Protein AF-A0A7D8DCU7-F1 (afdb_monomer_lite)

Foldseek 3Di:
DPPDDPVVCLVVCVVPVVPPDDLVRLLCCDCPVVNLPAADEAEDAPCRNVPVVVSNCVNVVNSYHYDYD

Structure (mmCIF, N/CA/C/O backbone):
data_AF-A0A7D8DCU7-F1
#
_entry.id   AF-A0A7D8DCU7-F1
#
loop_
_atom_site.group_PDB
_atom_site.id
_atom_site.type_symbol
_atom_site.label_atom_id
_atom_site.label_alt_id
_atom_site.label_comp_id
_atom_site.label_asym_id
_atom_site.label_entity_id
_atom_site.label_seq_id
_atom_site.pdbx_PDB_ins_code
_atom_site.Cartn_x
_atom_site.Cartn_y
_atom_site.Cartn_z
_atom_site.occupancy
_atom_site.B_iso_or_equiv
_atom_site.auth_seq_id
_atom_site.auth_comp_id
_atom_site.auth_asym_id
_atom_site.auth_atom_id
_atom_site.pdbx_PDB_model_num
ATOM 1 N N . MET A 1 1 ? -3.138 -11.832 -32.927 1.00 51.72 1 MET A N 1
ATOM 2 C CA . MET A 1 1 ? -2.879 -11.154 -31.640 1.00 51.72 1 MET A CA 1
ATOM 3 C C . MET A 1 1 ? -1.457 -11.481 -31.254 1.00 51.72 1 MET A C 1
ATOM 5 O O . MET A 1 1 ? -1.146 -12.662 -31.173 1.00 51.72 1 MET A O 1
ATOM 9 N N . GLU A 1 2 ? -0.597 -10.479 -31.089 1.00 63.88 2 GLU A N 1
ATOM 10 C CA . GLU A 1 2 ? 0.712 -10.724 -30.481 1.00 63.88 2 GLU A CA 1
ATOM 11 C C . GLU A 1 2 ? 0.515 -11.258 -29.060 1.00 63.88 2 GLU A C 1
ATOM 13 O O . GLU A 1 2 ? -0.348 -10.785 -28.316 1.00 63.88 2 GLU A O 1
ATOM 18 N N . THR A 1 3 ? 1.282 -12.279 -28.693 1.00 68.56 3 THR A N 1
ATOM 19 C CA . THR A 1 3 ? 1.271 -12.846 -27.346 1.00 68.56 3 THR A CA 1
ATOM 20 C C . THR A 1 3 ? 1.968 -11.868 -26.405 1.00 68.56 3 THR A C 1
ATOM 22 O O . THR A 1 3 ? 3.193 -11.857 -26.301 1.00 68.56 3 THR A O 1
ATOM 25 N N . TYR A 1 4 ? 1.193 -11.007 -25.748 1.00 76.38 4 TYR A N 1
ATOM 26 C CA . TYR A 1 4 ? 1.716 -10.075 -24.754 1.00 76.38 4 TYR A CA 1
ATOM 27 C C . TYR A 1 4 ? 2.089 -10.835 -23.472 1.00 76.38 4 TYR A C 1
ATOM 29 O O . TYR A 1 4 ? 1.218 -11.208 -22.683 1.00 76.38 4 TYR A O 1
ATOM 37 N N . ASP A 1 5 ? 3.383 -11.086 -23.266 1.00 79.00 5 ASP A N 1
ATOM 38 C CA . ASP A 1 5 ? 3.881 -11.725 -22.046 1.00 79.00 5 ASP A CA 1
ATOM 39 C C . ASP A 1 5 ? 4.045 -10.703 -20.912 1.00 79.00 5 ASP A C 1
ATOM 41 O O . ASP A 1 5 ? 4.996 -9.915 -20.876 1.00 79.00 5 ASP A O 1
ATOM 45 N N . TRP A 1 6 ? 3.130 -10.751 -19.944 1.00 75.62 6 TRP A N 1
ATOM 46 C CA . TRP A 1 6 ? 3.198 -9.944 -18.726 1.00 75.62 6 TRP A CA 1
ATOM 47 C C . TRP A 1 6 ? 4.423 -10.260 -17.857 1.00 75.62 6 TRP A C 1
ATOM 49 O O . TRP A 1 6 ? 4.875 -9.377 -17.121 1.00 75.62 6 TRP A O 1
ATOM 59 N N . ASN A 1 7 ? 4.996 -11.466 -17.946 1.00 76.25 7 ASN A N 1
ATOM 60 C CA . ASN A 1 7 ? 6.164 -11.832 -17.138 1.00 76.25 7 ASN A CA 1
ATOM 61 C C . ASN A 1 7 ? 7.402 -11.016 -17.532 1.00 76.25 7 ASN A C 1
ATOM 63 O O . ASN A 1 7 ? 8.164 -10.600 -16.656 1.00 76.25 7 ASN A O 1
ATOM 67 N N . SER A 1 8 ? 7.544 -10.674 -18.817 1.00 82.12 8 SER A N 1
ATOM 68 C CA . SER A 1 8 ? 8.600 -9.777 -19.314 1.00 82.12 8 S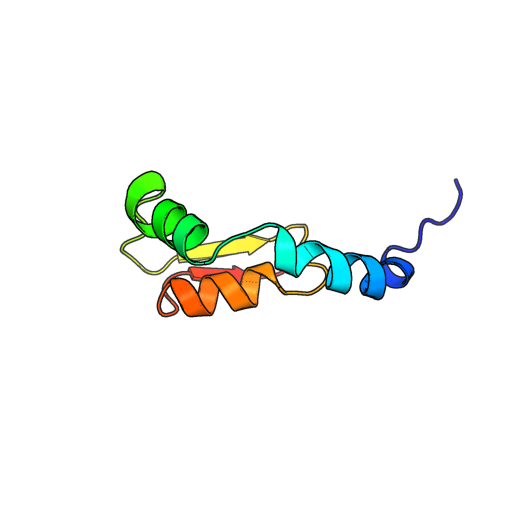ER A CA 1
ATOM 69 C C . SER A 1 8 ? 8.600 -8.380 -18.666 1.00 82.12 8 SER A C 1
ATOM 71 O O . SER A 1 8 ? 9.614 -7.680 -18.687 1.00 82.12 8 SER A O 1
ATOM 73 N N . LYS A 1 9 ? 7.483 -7.955 -18.054 1.00 83.19 9 LYS A N 1
ATOM 74 C CA . LYS A 1 9 ? 7.328 -6.631 -17.427 1.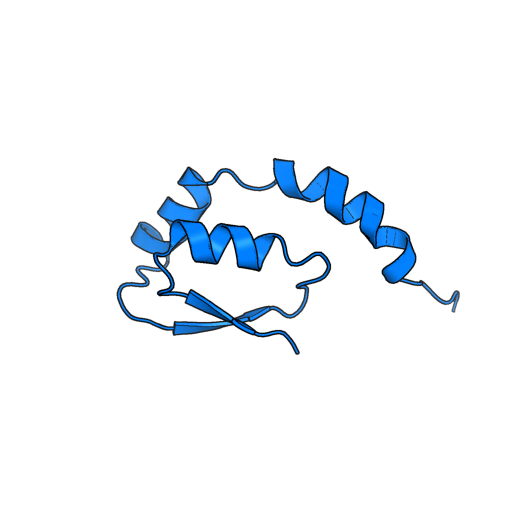00 83.19 9 LYS A CA 1
ATOM 75 C C . LYS A 1 9 ? 7.645 -6.612 -15.933 1.00 83.19 9 LYS A C 1
ATOM 77 O O . LYS A 1 9 ? 7.531 -5.556 -15.314 1.00 83.19 9 LYS A O 1
ATOM 82 N N . LEU A 1 10 ? 8.089 -7.727 -15.346 1.00 82.25 10 LEU A N 1
ATOM 83 C CA . LEU A 1 10 ? 8.385 -7.812 -13.911 1.00 82.25 10 LEU A CA 1
ATOM 84 C C . LEU A 1 10 ? 9.383 -6.737 -13.449 1.00 82.25 10 LEU A C 1
ATOM 86 O O . LEU A 1 10 ? 9.145 -6.063 -12.450 1.00 82.25 10 LEU A O 1
ATOM 90 N N . THR A 1 11 ? 10.473 -6.544 -14.194 1.00 81.88 11 THR A N 1
ATOM 91 C CA . THR A 1 11 ? 11.504 -5.536 -13.886 1.00 81.88 11 THR A CA 1
ATOM 92 C C . THR A 1 11 ? 10.974 -4.110 -14.015 1.00 81.88 11 THR A C 1
ATOM 94 O O . THR A 1 11 ? 11.273 -3.261 -13.183 1.00 81.88 11 THR A O 1
ATOM 97 N N . TYR A 1 12 ? 10.127 -3.846 -15.011 1.00 82.06 12 TYR A N 1
ATOM 98 C CA . TYR A 1 12 ? 9.469 -2.548 -15.154 1.00 82.06 12 TYR A CA 1
ATOM 99 C C . TYR A 1 12 ? 8.538 -2.256 -13.967 1.00 82.06 12 TYR A C 1
ATOM 101 O O . TYR A 1 12 ? 8.593 -1.173 -13.385 1.00 82.06 12 TYR A O 1
ATOM 109 N N . LEU A 1 13 ? 7.730 -3.240 -13.558 1.00 78.69 13 LEU A N 1
ATOM 110 C CA . LEU A 1 13 ? 6.800 -3.109 -12.434 1.00 78.69 13 LEU A CA 1
ATOM 111 C C . LEU A 1 13 ? 7.529 -2.901 -11.101 1.00 78.69 13 LEU A C 1
ATOM 113 O O . LEU A 1 13 ? 7.079 -2.091 -10.298 1.00 78.69 13 LEU A O 1
ATOM 117 N N . LYS A 1 14 ? 8.657 -3.591 -10.885 1.00 78.44 14 LYS A N 1
ATOM 118 C CA . LYS A 1 14 ? 9.555 -3.375 -9.739 1.00 78.44 14 LYS A CA 1
ATOM 119 C C . LYS A 1 14 ? 10.001 -1.920 -9.632 1.00 78.44 14 LYS A C 1
ATOM 121 O O . LYS A 1 14 ? 9.791 -1.285 -8.611 1.00 78.44 14 LYS A O 1
ATOM 126 N N . ASN A 1 15 ? 10.583 -1.405 -10.712 1.00 80.44 15 ASN A N 1
ATOM 127 C CA . ASN A 1 15 ? 11.270 -0.114 -10.697 1.00 80.44 15 ASN A CA 1
ATOM 128 C C . ASN A 1 15 ? 10.313 1.078 -10.629 1.00 80.44 15 ASN A C 1
ATOM 130 O O . ASN A 1 15 ? 10.717 2.172 -10.253 1.00 80.44 15 ASN A O 1
ATOM 134 N N . THR A 1 16 ? 9.062 0.884 -11.039 1.00 75.38 16 THR A N 1
ATOM 135 C CA . THR A 1 16 ? 8.071 1.958 -11.078 1.00 75.38 16 THR A CA 1
ATOM 136 C C . THR A 1 16 ? 7.236 2.005 -9.804 1.00 75.38 16 THR A C 1
ATOM 138 O O . THR A 1 16 ? 7.020 3.098 -9.299 1.00 75.38 16 THR A O 1
ATOM 141 N N . ARG A 1 17 ? 6.810 0.863 -9.237 1.00 73.69 17 ARG A N 1
ATOM 142 C CA . ARG A 1 17 ? 5.788 0.826 -8.167 1.00 73.69 17 ARG A CA 1
ATOM 143 C C . ARG A 1 17 ? 6.219 1.371 -6.804 1.00 73.69 17 ARG A C 1
ATOM 145 O O . ARG A 1 17 ? 5.337 1.840 -6.089 1.00 73.69 17 ARG A O 1
ATOM 152 N N . ASP A 1 18 ? 7.509 1.382 -6.469 1.00 69.31 18 ASP A N 1
ATOM 153 C CA . ASP A 1 18 ? 7.988 1.941 -5.190 1.00 69.31 18 ASP A CA 1
ATOM 154 C C . ASP A 1 18 ? 7.729 3.454 -5.069 1.00 69.31 18 ASP A C 1
ATOM 156 O O . ASP A 1 18 ? 7.640 3.982 -3.967 1.00 69.31 18 ASP A O 1
ATOM 160 N N . LEU A 1 19 ? 7.542 4.152 -6.195 1.00 69.31 19 LEU A N 1
ATOM 161 C CA . LEU A 1 19 ? 7.313 5.600 -6.231 1.00 69.31 19 LEU A CA 1
ATOM 162 C C . LEU A 1 19 ? 5.826 5.998 -6.249 1.00 69.31 19 LEU A C 1
ATOM 164 O O . LEU A 1 19 ? 5.518 7.187 -6.224 1.00 69.31 19 LEU A O 1
ATOM 168 N N . TYR A 1 20 ? 4.892 5.042 -6.333 1.00 70.25 20 TYR A N 1
ATOM 169 C CA . TYR A 1 20 ? 3.466 5.353 -6.546 1.00 70.25 20 TYR A CA 1
ATOM 170 C C . TYR A 1 20 ? 2.721 5.700 -5.263 1.00 70.25 20 TYR A C 1
ATOM 172 O O . TYR A 1 20 ? 1.708 6.399 -5.316 1.00 70.25 20 TYR A O 1
ATOM 180 N N . TYR A 1 21 ? 3.177 5.186 -4.123 1.00 74.19 21 TYR A N 1
ATOM 181 C CA . TYR A 1 21 ? 2.448 5.292 -2.868 1.00 74.19 21 TYR A CA 1
ATOM 182 C C . TYR A 1 21 ? 3.390 5.690 -1.747 1.00 74.19 21 TYR A C 1
ATOM 184 O O . TYR A 1 21 ? 4.411 5.045 -1.538 1.00 74.19 21 TYR A O 1
ATOM 192 N N . ASN A 1 22 ? 3.001 6.724 -1.007 1.00 82.25 22 ASN A N 1
ATOM 193 C CA . ASN A 1 22 ? 3.614 7.032 0.272 1.00 82.25 22 ASN A CA 1
ATOM 194 C C . ASN A 1 22 ? 2.932 6.204 1.374 1.00 82.25 22 ASN A C 1
ATOM 196 O O . ASN A 1 22 ? 1.712 5.988 1.339 1.00 82.25 22 ASN A O 1
ATOM 200 N N . ASP A 1 23 ? 3.708 5.734 2.346 1.00 83.81 23 ASP A N 1
ATOM 201 C CA . ASP A 1 23 ? 3.206 4.864 3.415 1.00 83.81 23 ASP A CA 1
ATOM 202 C C . ASP A 1 23 ? 2.159 5.579 4.285 1.00 83.81 23 ASP A C 1
ATOM 204 O O . ASP A 1 23 ? 1.162 4.984 4.711 1.00 83.81 23 ASP A O 1
ATOM 208 N N . ASP A 1 24 ? 2.338 6.884 4.501 1.00 87.38 24 ASP A N 1
ATOM 209 C CA . ASP A 1 24 ? 1.392 7.732 5.229 1.00 87.38 24 ASP A CA 1
ATOM 210 C C . ASP A 1 24 ? 0.040 7.857 4.504 1.00 87.38 24 ASP A C 1
ATOM 212 O O . ASP A 1 24 ? -1.014 7.796 5.140 1.00 87.38 24 ASP A O 1
ATOM 216 N N . TYR A 1 25 ? 0.052 7.940 3.175 1.00 87.50 25 TYR A N 1
ATOM 217 C CA . TYR A 1 25 ? -1.129 8.067 2.339 1.00 87.50 25 TYR A CA 1
ATOM 218 C C . TYR A 1 25 ? -1.948 6.780 2.376 1.00 87.50 25 TYR A C 1
ATOM 220 O O . TYR A 1 25 ? -3.166 6.814 2.567 1.00 87.50 25 TYR A O 1
ATOM 228 N N . VAL A 1 26 ? -1.285 5.626 2.291 1.00 86.50 26 VAL A N 1
ATOM 229 C CA . VAL A 1 26 ? -1.954 4.326 2.431 1.00 86.50 26 VAL A CA 1
ATOM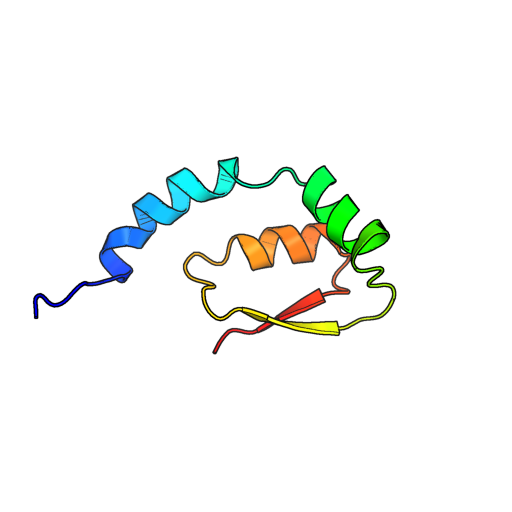 230 C C . VAL A 1 26 ? -2.513 4.154 3.850 1.00 86.50 26 VAL A C 1
ATOM 232 O O . VAL A 1 26 ? -3.636 3.671 4.010 1.00 86.50 26 VAL A O 1
ATOM 235 N N . SER A 1 27 ? -1.796 4.608 4.882 1.00 87.94 27 SER A N 1
ATOM 236 C CA . SER A 1 27 ? -2.297 4.602 6.265 1.00 87.94 27 SER A CA 1
ATOM 237 C C . SER A 1 27 ? -3.533 5.491 6.443 1.00 87.94 27 SER A C 1
ATOM 239 O O . SER A 1 27 ? -4.514 5.076 7.071 1.00 87.94 27 SER A O 1
ATOM 241 N N . PHE A 1 28 ? -3.524 6.686 5.850 1.00 91.19 28 PHE A N 1
ATOM 242 C CA . PHE A 1 28 ? -4.663 7.601 5.833 1.00 91.19 28 PHE A CA 1
ATOM 243 C C . PHE A 1 28 ? -5.881 6.968 5.152 1.00 91.19 28 PHE A C 1
ATOM 245 O O . PHE A 1 28 ? -6.982 6.989 5.712 1.00 91.19 28 PHE A O 1
ATOM 252 N N . LEU A 1 29 ? -5.691 6.338 3.988 1.00 90.94 29 LEU A N 1
ATOM 253 C CA . LEU A 1 29 ? -6.769 5.644 3.287 1.00 90.94 29 LEU A CA 1
ATOM 254 C C . LEU A 1 29 ? -7.371 4.530 4.148 1.00 90.94 29 LEU A C 1
ATOM 256 O O . LEU A 1 29 ? -8.587 4.480 4.319 1.00 90.94 29 LEU A O 1
ATOM 260 N N . VAL A 1 30 ? -6.543 3.675 4.749 1.00 89.50 30 VAL A N 1
ATOM 261 C CA . VAL A 1 30 ? -7.034 2.545 5.551 1.00 89.50 30 VAL A CA 1
ATOM 262 C C . VAL A 1 30 ? -7.780 3.008 6.802 1.00 89.50 30 VAL A C 1
ATOM 264 O O . VAL A 1 30 ? -8.863 2.495 7.102 1.00 89.50 30 VAL A O 1
ATOM 267 N N . ASN A 1 31 ? -7.198 3.938 7.560 1.00 90.50 31 ASN A N 1
ATOM 268 C CA . ASN A 1 31 ? -7.700 4.281 8.890 1.00 90.50 31 ASN A CA 1
ATOM 269 C C . ASN A 1 31 ? -8.792 5.355 8.846 1.00 90.50 31 ASN A C 1
ATOM 271 O O . ASN A 1 31 ? -9.762 5.265 9.599 1.00 90.50 31 ASN A O 1
ATOM 275 N N . THR A 1 32 ? -8.660 6.340 7.959 1.00 93.69 32 THR A N 1
ATOM 276 C CA . THR A 1 32 ? -9.548 7.509 7.929 1.00 93.69 32 THR A CA 1
ATOM 277 C C . THR A 1 32 ? -10.643 7.361 6.883 1.00 93.69 32 THR A C 1
ATOM 279 O O . THR A 1 32 ? -11.806 7.622 7.184 1.00 93.69 32 THR A O 1
ATOM 282 N N . VAL A 1 33 ? -10.294 6.914 5.672 1.00 95.25 33 VAL A N 1
ATOM 283 C CA . VAL A 1 33 ? -11.245 6.857 4.549 1.00 95.25 33 VAL A CA 1
ATOM 284 C C . VAL A 1 33 ? -12.047 5.557 4.567 1.00 95.25 33 VAL A C 1
ATOM 286 O O . VAL A 1 33 ? -13.272 5.585 4.636 1.00 95.25 33 VAL A O 1
ATOM 289 N N . TRP A 1 34 ? -11.372 4.408 4.556 1.00 92.62 34 TRP A N 1
ATOM 290 C CA . TRP A 1 34 ? -12.015 3.088 4.551 1.00 92.62 34 TRP A CA 1
ATOM 291 C C . TRP A 1 34 ? -12.420 2.618 5.947 1.00 92.62 34 TRP A C 1
ATOM 293 O O . TRP A 1 34 ? -13.281 1.750 6.078 1.00 92.62 34 TRP A O 1
ATOM 303 N N . ARG A 1 35 ? -11.810 3.195 6.992 1.00 92.81 35 ARG A N 1
ATOM 304 C CA . ARG A 1 35 ? -12.109 2.934 8.411 1.00 92.81 35 ARG A CA 1
ATOM 305 C C . ARG A 1 35 ? -12.065 1.440 8.752 1.00 92.81 35 ARG A C 1
ATOM 307 O O . ARG A 1 35 ? -12.899 0.925 9.502 1.00 92.81 35 ARG A O 1
ATOM 314 N N . ILE A 1 36 ? -11.064 0.737 8.220 1.00 89.81 36 ILE A N 1
ATOM 315 C CA . ILE A 1 36 ? -10.869 -0.699 8.453 1.00 89.81 36 ILE A CA 1
ATOM 316 C C . ILE A 1 36 ? -10.305 -0.895 9.864 1.00 89.81 36 ILE A C 1
ATOM 318 O O . ILE A 1 36 ? -9.100 -0.851 10.112 1.00 89.81 36 ILE A O 1
ATOM 322 N N . THR A 1 37 ? -11.202 -1.094 10.823 1.00 88.12 37 THR A N 1
ATOM 323 C CA . THR A 1 37 ? -10.864 -1.276 12.244 1.00 88.12 37 THR A CA 1
ATOM 324 C C . THR A 1 37 ? -10.777 -2.744 12.654 1.00 88.12 37 THR A C 1
ATOM 326 O O . THR A 1 37 ? -10.074 -3.070 13.608 1.00 88.12 37 THR A O 1
ATOM 329 N N . LYS A 1 38 ? -11.436 -3.641 11.913 1.00 90.06 38 LYS A N 1
ATOM 330 C CA . LYS A 1 38 ? -11.439 -5.092 12.143 1.00 90.06 38 LYS A CA 1
ATOM 331 C C . LYS A 1 38 ? -10.667 -5.827 11.042 1.00 90.06 38 LYS A C 1
ATOM 333 O O . LYS A 1 38 ? -10.503 -5.268 9.958 1.00 90.06 38 LYS A O 1
ATOM 338 N N . PRO A 1 39 ? -10.204 -7.065 11.291 1.00 91.31 39 PRO A N 1
ATOM 339 C CA . PRO A 1 39 ? -9.550 -7.859 10.263 1.00 91.31 39 PRO A CA 1
ATOM 340 C C . PRO A 1 39 ? -10.462 -8.123 9.056 1.00 91.31 39 PRO A C 1
ATOM 342 O O . PRO A 1 39 ? -11.616 -8.511 9.236 1.00 91.31 39 PRO A O 1
ATOM 345 N N . VAL A 1 40 ? -9.943 -7.941 7.840 1.00 90.62 40 VAL A N 1
ATOM 346 C CA . VAL A 1 40 ? -10.666 -8.142 6.574 1.00 90.62 40 VAL A CA 1
ATOM 347 C C . VAL A 1 40 ? -9.826 -8.910 5.554 1.00 90.62 40 VAL A C 1
ATOM 349 O O . VAL A 1 40 ? -8.592 -8.861 5.558 1.00 90.62 40 VAL A O 1
ATOM 352 N N . HIS A 1 41 ? -10.519 -9.612 4.659 1.00 89.38 41 HIS A N 1
ATOM 353 C CA . HIS A 1 41 ? -9.936 -10.350 3.543 1.00 89.38 41 HIS A CA 1
ATOM 354 C C . HIS A 1 41 ? -10.159 -9.557 2.251 1.00 89.38 41 HIS A C 1
ATOM 356 O O . HIS A 1 41 ? -11.297 -9.231 1.921 1.00 89.38 41 HIS A O 1
ATOM 362 N N . ILE A 1 42 ? -9.082 -9.241 1.534 1.00 85.00 42 ILE A N 1
ATOM 363 C CA . ILE A 1 42 ? -9.110 -8.498 0.267 1.00 85.00 42 ILE A CA 1
ATOM 364 C C . ILE A 1 42 ? -8.539 -9.389 -0.834 1.00 85.00 42 ILE A C 1
ATOM 366 O O . ILE A 1 42 ? -7.549 -10.087 -0.617 1.00 85.00 42 ILE A O 1
ATOM 370 N N . VAL A 1 43 ? -9.146 -9.357 -2.017 1.00 84.81 43 VAL A N 1
ATOM 371 C CA . VAL A 1 43 ? -8.620 -10.022 -3.215 1.00 84.81 43 VAL A CA 1
ATOM 372 C C . VAL A 1 43 ? -7.998 -8.967 -4.122 1.00 84.81 43 VAL A C 1
ATOM 374 O O . VAL A 1 43 ? -8.636 -7.961 -4.426 1.00 84.81 43 VAL A O 1
ATOM 377 N N . ASP A 1 44 ? -6.752 -9.191 -4.536 1.00 82.00 44 ASP A N 1
ATOM 378 C CA . ASP A 1 44 ? -6.025 -8.323 -5.464 1.00 82.00 44 ASP A CA 1
ATOM 379 C C . ASP A 1 44 ? -5.959 -8.982 -6.851 1.00 82.00 44 ASP A C 1
ATOM 381 O O . ASP A 1 44 ? -5.195 -9.926 -7.075 1.00 82.00 44 ASP A O 1
ATOM 385 N N . TYR A 1 45 ? -6.764 -8.461 -7.782 1.00 78.56 45 TYR A N 1
ATOM 386 C CA . TYR A 1 45 ? -6.859 -8.912 -9.178 1.00 78.56 45 TYR A CA 1
ATOM 387 C C . TYR A 1 45 ? -5.764 -8.324 -10.093 1.00 78.56 45 TYR A C 1
ATOM 389 O O . TYR A 1 45 ? -5.914 -8.297 -11.312 1.00 78.56 45 TYR A O 1
ATOM 397 N N . GLY A 1 46 ? -4.653 -7.843 -9.530 1.00 74.44 46 GLY A N 1
ATOM 398 C 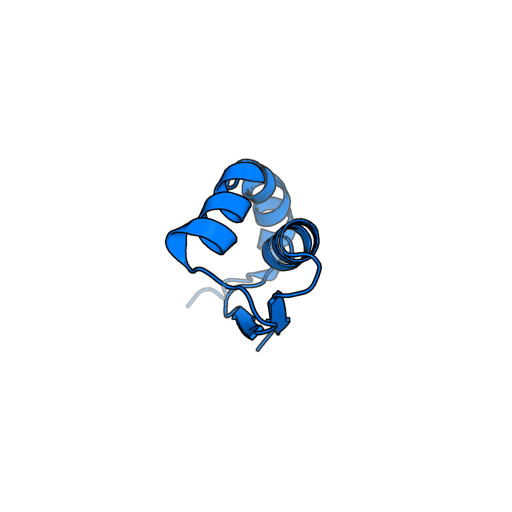CA . GLY A 1 46 ? -3.526 -7.287 -10.285 1.00 74.44 46 GLY A CA 1
ATOM 399 C C . GLY A 1 46 ? -2.190 -7.421 -9.557 1.00 74.44 46 GLY A C 1
ATOM 400 O O . GLY A 1 46 ? -1.266 -6.637 -9.802 1.00 74.44 46 GLY A O 1
ATOM 401 N N . CYS A 1 47 ? -2.071 -8.403 -8.652 1.00 69.62 47 CYS A N 1
ATOM 402 C CA . CYS A 1 47 ? -1.032 -8.382 -7.624 1.00 69.62 47 CYS A CA 1
ATOM 403 C C . CYS A 1 47 ? 0.400 -8.385 -8.173 1.00 69.62 47 CYS A C 1
ATOM 405 O O . CYS A 1 47 ? 1.291 -7.833 -7.524 1.00 69.62 47 CYS A O 1
ATOM 407 N N . GLY A 1 48 ? 0.633 -8.917 -9.382 1.00 71.56 48 GLY A N 1
ATOM 408 C CA . GLY A 1 48 ? 1.913 -8.831 -10.097 1.00 71.56 48 GLY A CA 1
ATOM 409 C C . GLY A 1 48 ? 3.116 -9.079 -9.176 1.00 71.56 48 GLY A C 1
ATOM 410 O O . GLY A 1 48 ? 3.232 -10.147 -8.581 1.00 71.56 48 GLY A O 1
ATOM 411 N N . TYR A 1 49 ? 3.954 -8.049 -9.002 1.00 68.69 49 TYR A N 1
ATOM 412 C CA . TYR A 1 49 ? 5.143 -8.017 -8.135 1.00 68.69 49 TYR A CA 1
ATOM 413 C C . TYR A 1 49 ? 4.863 -7.881 -6.618 1.00 68.69 49 TYR A C 1
ATOM 415 O O . TYR A 1 49 ? 5.694 -7.370 -5.885 1.00 68.69 49 TYR A O 1
ATOM 423 N N . TRP A 1 50 ? 3.693 -8.266 -6.098 1.00 67.31 50 TRP A N 1
ATOM 424 C CA . TRP A 1 50 ? 3.412 -8.412 -4.648 1.00 67.31 50 TRP A CA 1
ATOM 425 C C . TRP A 1 50 ? 3.614 -7.166 -3.746 1.00 67.31 50 TRP A C 1
ATOM 427 O O . TRP A 1 50 ? 3.350 -7.235 -2.546 1.00 67.31 50 TRP A O 1
ATOM 437 N N . LEU A 1 51 ? 4.012 -6.020 -4.310 1.00 69.88 51 LEU A N 1
ATOM 438 C CA . LEU A 1 51 ? 4.397 -4.806 -3.585 1.00 69.88 51 LEU A CA 1
ATOM 439 C C . LEU A 1 51 ? 3.262 -4.252 -2.719 1.00 69.88 51 LEU A C 1
ATOM 441 O O . LEU A 1 51 ? 3.444 -3.985 -1.536 1.00 69.88 51 LEU A O 1
ATOM 445 N N . PHE A 1 52 ? 2.057 -4.176 -3.291 1.00 71.44 52 PHE A N 1
ATOM 446 C CA . PHE A 1 52 ? 0.875 -3.690 -2.584 1.00 71.44 52 PHE A CA 1
ATOM 447 C C . PHE A 1 52 ? 0.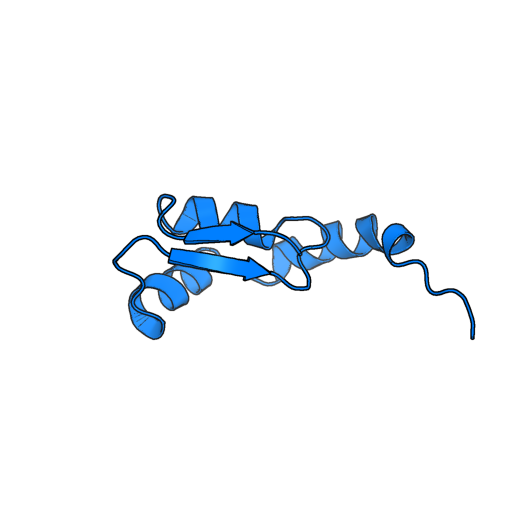583 -4.522 -1.328 1.00 71.44 52 PHE A C 1
ATOM 449 O O . PHE A 1 52 ? 0.286 -3.980 -0.266 1.00 71.44 52 PHE A O 1
ATOM 456 N N . ARG A 1 53 ? 0.753 -5.848 -1.419 1.00 71.31 53 ARG A N 1
ATOM 457 C CA . ARG A 1 53 ? 0.555 -6.762 -0.292 1.00 71.31 53 ARG A CA 1
ATOM 458 C C . ARG A 1 53 ? 1.589 -6.561 0.814 1.00 71.31 53 ARG A C 1
ATOM 460 O O . ARG A 1 53 ? 1.225 -6.705 1.979 1.00 71.31 53 ARG A O 1
ATOM 467 N N . LEU A 1 54 ? 2.847 -6.275 0.485 1.00 68.25 54 LEU A N 1
ATOM 468 C CA . LEU A 1 54 ? 3.890 -6.032 1.488 1.00 68.25 54 LEU A CA 1
ATOM 469 C C . LEU A 1 54 ? 3.640 -4.713 2.226 1.00 68.25 54 LEU A C 1
ATOM 471 O O . LEU A 1 54 ? 3.555 -4.722 3.456 1.00 68.25 54 LEU A O 1
ATOM 475 N N . ASN A 1 55 ? 3.397 -3.631 1.483 1.00 76.06 55 ASN A N 1
ATOM 476 C CA . ASN A 1 55 ? 3.178 -2.306 2.068 1.00 76.06 55 ASN A CA 1
ATOM 477 C C . ASN A 1 55 ? 1.916 -2.286 2.936 1.00 76.06 55 ASN A C 1
ATOM 479 O O . ASN A 1 55 ? 1.954 -1.877 4.096 1.00 76.06 55 ASN A O 1
ATOM 483 N N . ILE A 1 56 ? 0.798 -2.831 2.444 1.00 77.31 56 ILE A N 1
ATOM 484 C CA . ILE A 1 56 ? -0.453 -2.801 3.209 1.00 77.31 56 ILE A CA 1
ATOM 485 C C . ILE A 1 56 ? -0.400 -3.685 4.462 1.00 77.31 56 ILE A C 1
ATOM 487 O O . ILE A 1 56 ? -0.993 -3.341 5.482 1.00 77.31 56 ILE A O 1
ATOM 491 N N . ASN A 1 57 ? 0.332 -4.804 4.448 1.00 75.38 57 ASN A N 1
ATOM 492 C CA . ASN A 1 57 ? 0.486 -5.626 5.653 1.00 75.38 57 ASN A CA 1
ATOM 493 C C . ASN A 1 57 ? 1.328 -4.927 6.724 1.00 75.38 57 ASN A C 1
ATOM 495 O O . ASN A 1 57 ? 0.981 -5.018 7.906 1.00 75.38 57 ASN A O 1
ATOM 499 N N . ALA A 1 58 ? 2.398 -4.236 6.316 1.00 77.00 58 ALA A N 1
ATOM 500 C CA . ALA A 1 58 ? 3.238 -3.456 7.218 1.00 77.00 58 ALA A CA 1
ATOM 501 C C . ALA A 1 58 ? 2.439 -2.317 7.874 1.00 77.00 58 ALA A C 1
ATOM 503 O O . ALA A 1 58 ? 2.473 -2.155 9.092 1.00 77.00 58 ALA A O 1
ATOM 504 N N . ILE A 1 59 ? 1.636 -1.603 7.082 1.00 77.75 59 ILE A N 1
ATOM 505 C CA . ILE A 1 59 ? 0.883 -0.422 7.526 1.00 77.75 59 ILE A CA 1
ATOM 506 C C . ILE A 1 59 ? -0.337 -0.789 8.382 1.00 77.75 59 ILE A C 1
ATOM 508 O O . ILE A 1 59 ? -0.716 -0.058 9.297 1.00 77.75 59 ILE A O 1
ATOM 512 N N . THR A 1 60 ? -0.982 -1.929 8.119 1.00 78.25 60 THR A N 1
ATOM 513 C CA . THR A 1 60 ? -2.278 -2.251 8.745 1.00 78.25 60 THR A CA 1
ATOM 514 C C . THR A 1 60 ? -2.196 -3.169 9.959 1.00 78.25 60 THR A C 1
ATOM 516 O O . THR A 1 60 ? -3.237 -3.626 10.438 1.00 78.25 60 THR A O 1
ATOM 519 N N . SER A 1 61 ? -0.999 -3.440 10.487 1.00 76.69 61 SER A N 1
ATOM 520 C CA . SER A 1 61 ? -0.791 -4.367 11.615 1.00 76.69 61 SER A CA 1
ATOM 521 C C . SER A 1 61 ? -1.463 -5.728 11.380 1.00 76.69 61 SER A C 1
ATOM 523 O O . SER A 1 61 ? -2.082 -6.293 12.280 1.00 76.69 61 SER A O 1
ATOM 525 N N . LYS A 1 62 ? -1.386 -6.246 10.143 1.00 76.44 62 LYS A N 1
ATOM 526 C CA . LYS A 1 62 ? -2.014 -7.513 9.708 1.00 76.44 62 LYS A CA 1
ATOM 527 C C . LYS A 1 62 ? -3.552 -7.548 9.770 1.00 76.44 62 LYS A C 1
ATOM 529 O O . LYS A 1 62 ? -4.135 -8.629 9.659 1.00 76.44 62 LYS A O 1
ATOM 534 N N . ARG A 1 63 ? -4.228 -6.399 9.909 1.00 83.50 63 ARG A N 1
ATOM 535 C CA . ARG A 1 63 ? -5.698 -6.316 9.801 1.00 83.50 63 ARG A CA 1
ATOM 536 C C . ARG A 1 63 ? -6.174 -6.617 8.380 1.00 83.50 63 ARG A C 1
ATOM 538 O O . ARG A 1 63 ? -7.264 -7.145 8.213 1.00 83.50 63 ARG A O 1
ATOM 545 N N . ILE A 1 64 ? -5.371 -6.337 7.359 1.00 83.31 64 ILE A N 1
ATOM 546 C CA . ILE A 1 64 ? -5.730 -6.629 5.971 1.00 83.31 64 ILE A CA 1
ATOM 547 C C . ILE A 1 64 ? -4.961 -7.853 5.485 1.00 83.31 64 ILE A C 1
ATOM 549 O O . ILE A 1 64 ? -3.740 -7.816 5.361 1.00 83.31 64 ILE A O 1
ATOM 553 N N . LYS A 1 65 ? -5.677 -8.931 5.152 1.00 82.50 65 LYS A N 1
ATOM 554 C CA . LYS A 1 65 ? -5.101 -10.092 4.460 1.00 82.50 65 LYS A CA 1
ATOM 555 C C . LYS A 1 65 ? -5.425 -10.011 2.975 1.00 82.50 65 LYS A C 1
ATOM 557 O O . LYS A 1 65 ? -6.587 -10.116 2.597 1.00 82.50 65 LYS A O 1
ATOM 562 N N . VAL A 1 66 ? -4.394 -9.856 2.145 1.00 80.50 66 VAL A N 1
ATOM 563 C CA . VAL A 1 66 ? -4.533 -9.826 0.681 1.00 80.50 66 VAL A CA 1
ATOM 564 C C . VAL A 1 66 ? -4.285 -11.213 0.088 1.00 80.50 66 VAL A C 1
ATOM 566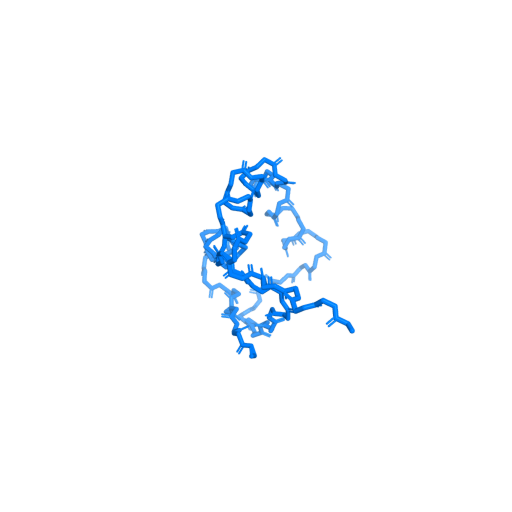 O O . VAL A 1 66 ? -3.258 -11.836 0.388 1.00 80.50 66 VAL A O 1
ATOM 569 N N . TYR A 1 67 ? -5.210 -11.667 -0.754 1.00 76.94 67 TYR A N 1
ATOM 570 C CA . TYR A 1 67 ? -5.178 -12.932 -1.489 1.00 76.94 67 TYR A CA 1
ATOM 571 C C . TYR A 1 67 ? -5.027 -12.676 -2.989 1.00 76.94 67 TYR A C 1
ATOM 573 O O . TYR A 1 67 ? -5.483 -11.654 -3.502 1.00 76.94 67 TYR A O 1
ATOM 581 N N . ARG A 1 68 ? -4.386 -13.623 -3.677 1.00 71.19 68 ARG A N 1
ATOM 582 C CA . ARG A 1 68 ? -4.295 -13.665 -5.138 1.00 71.19 68 ARG A CA 1
ATOM 583 C C . ARG A 1 68 ? -5.429 -14.533 -5.689 1.00 71.19 68 ARG A C 1
ATOM 585 O O . ARG A 1 68 ? -5.795 -15.510 -5.036 1.00 71.19 68 ARG A O 1
ATOM 592 N N . HIS A 1 69 ? -5.911 -14.191 -6.881 1.00 59.91 69 HIS A N 1
ATOM 593 C CA . HIS A 1 69 ? -6.709 -15.082 -7.719 1.00 59.91 69 HIS A CA 1
ATOM 594 C C . HIS A 1 69 ? -5.877 -15.658 -8.878 1.00 59.91 69 HIS A C 1
ATOM 596 O O . HIS A 1 69 ? -4.898 -14.996 -9.310 1.00 59.91 69 HIS A O 1
#

Organism: NCBI:txid2026186

Radius of gyration: 14.07 Å; chains: 1; bounding box: 24×23×44 Å

pLDDT: mean 79.41, std 8.7, range [51.72, 95.25]

Sequence (69 aa):
METYDWNSKLTYLKNTRDLYYNDDYVSFLVNTVWRITKPVHIVDYGCGYWLFRLNINAITSKRIKVYRH

Secondary structure (DSSP, 8-state):
-----GGGGHHHHHHHHTTS--HHHHHHIIIIIS---S-EEEEETT-TTSHHHHHHHHHTTT-EEEEE-